Protein AF-A0A3M1CJF0-F1 (afdb_monomer_lite)

pLDDT: mean 81.91, std 15.12, range [38.25, 96.38]

Secondary structure (DSSP, 8-state):
-HHHHHHHHHHHHS--S-EEEEE-THHHHHHHHHHHH-HHHHHHEEEEEEESS-S--HHHHHHHHHHSSTTTT--TT-PPEEEEEEEE--SSS---S-GGGGSPPPPPP-SS----EEEEEEEEE-GGGS-HHHHHHHHHHHHHHHHHHHT--S---

Structure (mmCIF, N/CA/C/O backbone):
data_AF-A0A3M1CJF0-F1
#
_entry.id   AF-A0A3M1CJF0-F1
#
loop_
_atom_site.group_PDB
_atom_site.id
_atom_site.type_symbol
_atom_site.label_atom_id
_atom_site.label_alt_id
_atom_site.label_comp_id
_atom_site.label_asym_id
_atom_site.label_entity_id
_atom_site.label_seq_id
_atom_site.pdbx_PDB_ins_code
_atom_site.Cartn_x
_atom_site.Cartn_y
_atom_site.Cartn_z
_atom_site.occupancy
_atom_site.B_iso_or_equiv
_atom_site.auth_seq_id
_atom_site.auth_comp_id
_atom_site.auth_asym_id
_atom_site.auth_atom_id
_atom_site.pdbx_PDB_model_num
ATOM 1 N N . MET A 1 1 ? -5.272 -15.940 -12.890 1.00 42.34 1 MET A N 1
ATOM 2 C CA . MET A 1 1 ? -6.246 -14.980 -12.317 1.00 42.34 1 MET A CA 1
ATOM 3 C C . MET A 1 1 ? -7.006 -15.592 -11.142 1.00 42.34 1 MET A C 1
ATOM 5 O O . MET A 1 1 ? -7.120 -14.935 -10.122 1.00 42.34 1 MET A O 1
ATOM 9 N N . THR A 1 2 ? -7.419 -16.858 -11.243 1.00 48.25 2 THR A N 1
ATOM 10 C CA . THR A 1 2 ? -8.110 -17.623 -10.189 1.00 48.25 2 THR A CA 1
ATOM 11 C C . THR A 1 2 ? -7.290 -17.783 -8.903 1.00 48.25 2 THR A C 1
ATOM 13 O O . THR A 1 2 ? -7.804 -17.513 -7.835 1.00 48.25 2 THR A O 1
ATOM 16 N N . ALA A 1 3 ? -5.988 -18.082 -8.993 1.00 39.97 3 ALA A N 1
ATOM 17 C CA . ALA A 1 3 ? -5.150 -18.353 -7.815 1.00 39.97 3 ALA A CA 1
ATOM 18 C C . ALA A 1 3 ? -4.970 -17.167 -6.842 1.00 39.97 3 ALA A C 1
ATOM 20 O O . ALA A 1 3 ? -4.851 -17.384 -5.643 1.00 39.97 3 ALA A O 1
ATOM 21 N N . LEU A 1 4 ? -4.963 -15.921 -7.336 1.00 41.28 4 LEU A N 1
ATOM 22 C CA . LEU A 1 4 ? -4.866 -14.736 -6.471 1.00 41.28 4 LEU A CA 1
ATOM 23 C C . LEU A 1 4 ? -6.184 -14.493 -5.727 1.00 41.28 4 LEU A C 1
ATOM 25 O O . LEU A 1 4 ? -6.158 -14.155 -4.553 1.00 41.28 4 LEU A O 1
ATOM 29 N N . ILE A 1 5 ? -7.316 -14.698 -6.407 1.00 48.72 5 ILE A N 1
ATOM 30 C CA . ILE A 1 5 ? -8.651 -14.611 -5.804 1.00 48.72 5 ILE A CA 1
ATOM 31 C C . ILE A 1 5 ? -8.790 -15.708 -4.745 1.00 48.72 5 ILE A C 1
ATOM 33 O O . ILE A 1 5 ? -9.080 -15.402 -3.603 1.00 48.72 5 ILE A O 1
ATOM 37 N N . THR A 1 6 ? -8.408 -16.947 -5.069 1.00 50.34 6 THR A N 1
ATOM 38 C CA . THR A 1 6 ? -8.410 -18.067 -4.118 1.00 50.34 6 THR A CA 1
ATOM 39 C C . THR A 1 6 ? -7.493 -17.834 -2.916 1.00 50.34 6 THR A C 1
ATOM 41 O O . THR A 1 6 ? -7.845 -18.229 -1.816 1.00 50.34 6 THR A O 1
ATOM 44 N N . ALA A 1 7 ? -6.331 -17.193 -3.082 1.00 54.91 7 ALA A N 1
ATOM 45 C CA . ALA A 1 7 ? -5.441 -16.885 -1.960 1.00 54.91 7 ALA A CA 1
ATOM 46 C C . ALA A 1 7 ? -5.970 -15.745 -1.072 1.00 54.91 7 ALA A C 1
ATOM 48 O O . ALA A 1 7 ? -5.756 -15.771 0.138 1.00 54.91 7 ALA A O 1
ATOM 49 N N . VAL A 1 8 ? -6.661 -14.760 -1.658 1.00 54.16 8 VAL A N 1
ATOM 50 C CA . VAL A 1 8 ? -7.351 -13.702 -0.907 1.00 54.16 8 VAL A CA 1
ATOM 51 C C . VAL A 1 8 ? -8.543 -14.293 -0.158 1.00 54.16 8 VAL A C 1
ATOM 53 O O . VAL A 1 8 ? -8.618 -14.114 1.049 1.00 54.16 8 VAL A O 1
ATOM 56 N N . ASP A 1 9 ? -9.395 -15.068 -0.827 1.00 57.38 9 ASP A N 1
ATOM 57 C CA . ASP A 1 9 ? -10.565 -15.717 -0.225 1.00 57.38 9 ASP A CA 1
ATOM 58 C C . ASP A 1 9 ? -10.153 -16.719 0.865 1.00 57.38 9 ASP A C 1
ATOM 60 O O . ASP A 1 9 ? -10.655 -16.656 1.981 1.00 57.38 9 ASP A O 1
ATOM 64 N N . ALA A 1 10 ? -9.141 -17.559 0.624 1.00 56.53 10 ALA A N 1
ATOM 65 C CA . ALA A 1 10 ? -8.621 -18.477 1.639 1.00 56.53 10 ALA A CA 1
ATOM 66 C C . ALA A 1 10 ? -7.945 -17.748 2.814 1.00 56.53 10 ALA A C 1
ATOM 68 O O . ALA A 1 10 ? -8.011 -18.213 3.947 1.00 56.53 10 ALA A O 1
ATOM 69 N N . GLY A 1 11 ? -7.299 -16.601 2.576 1.00 56.34 11 GLY A N 1
ATOM 70 C CA . GLY A 1 11 ? -6.770 -15.751 3.648 1.00 56.34 11 GLY A CA 1
ATOM 71 C C . GLY A 1 11 ? -7.872 -15.055 4.454 1.00 56.34 11 GLY A C 1
ATOM 72 O O . GLY A 1 11 ? -7.712 -14.844 5.656 1.00 56.34 11 GLY A O 1
ATOM 73 N N . LEU A 1 12 ? -8.997 -14.729 3.809 1.00 57.19 12 LEU A N 1
ATOM 74 C CA . LEU A 1 12 ? -10.203 -14.215 4.456 1.00 57.19 12 LEU A CA 1
ATOM 75 C C . LEU A 1 12 ? -10.892 -15.300 5.302 1.00 57.19 12 LEU A C 1
ATOM 77 O O . LEU A 1 12 ? -11.382 -14.975 6.381 1.00 57.19 12 LEU A O 1
ATOM 81 N N . GLU A 1 13 ? -10.880 -16.558 4.856 1.00 60.91 13 GLU A N 1
ATOM 82 C CA . GLU A 1 13 ? -11.501 -17.707 5.536 1.00 60.91 13 GLU A CA 1
ATOM 83 C C . GLU A 1 13 ? -10.618 -18.367 6.609 1.00 60.91 13 GLU A C 1
ATOM 85 O O . GLU A 1 13 ? -11.139 -18.983 7.534 1.00 60.91 13 GLU A O 1
ATOM 90 N N . ALA A 1 14 ? -9.291 -18.256 6.516 1.00 57.97 14 ALA A N 1
ATOM 91 C CA . ALA A 1 14 ? -8.388 -18.828 7.509 1.00 57.97 14 ALA A CA 1
ATOM 92 C C . ALA A 1 14 ? -8.419 -18.038 8.830 1.00 57.97 14 ALA A C 1
ATOM 94 O O . ALA A 1 14 ? -8.379 -16.805 8.813 1.00 57.97 14 ALA A O 1
ATOM 95 N N . ASP A 1 15 ? -8.333 -18.750 9.962 1.00 56.78 15 ASP A N 1
ATOM 96 C CA . ASP A 1 15 ? -8.187 -18.231 11.342 1.00 56.78 15 ASP A CA 1
ATOM 97 C C . ASP A 1 15 ? -6.880 -17.435 11.587 1.00 56.78 15 ASP A C 1
ATOM 99 O O . ASP A 1 15 ? -6.440 -17.243 12.718 1.00 56.78 15 ASP A O 1
ATOM 103 N N . SER A 1 16 ? -6.208 -16.962 10.534 1.00 56.25 16 SER A N 1
ATOM 104 C CA . SER A 1 16 ? -5.089 -16.040 10.691 1.00 56.25 16 SER A CA 1
ATOM 105 C C . SER A 1 16 ? -5.590 -14.715 11.264 1.00 56.25 16 SER A C 1
ATOM 107 O O . SER A 1 16 ? -6.355 -13.993 10.610 1.00 56.25 16 SER A O 1
ATOM 109 N N . ASP A 1 17 ? -5.083 -14.361 12.447 1.00 73.44 17 ASP A N 1
ATOM 110 C CA . ASP A 1 17 ? -5.360 -13.090 13.122 1.00 73.44 17 ASP A CA 1
ATOM 111 C C . ASP A 1 17 ? -4.976 -11.874 12.265 1.00 73.44 17 ASP A C 1
ATOM 113 O O . ASP A 1 17 ? -5.519 -10.783 12.461 1.00 73.44 17 ASP A O 1
ATOM 117 N N . ARG A 1 18 ? -4.017 -12.026 11.330 1.00 82.25 18 ARG A N 1
ATOM 118 C CA . ARG A 1 18 ? -3.484 -10.916 10.526 1.00 82.25 18 ARG A CA 1
ATOM 119 C C . ARG A 1 18 ? -3.047 -11.293 9.106 1.00 82.25 18 ARG A C 1
ATOM 121 O O . ARG A 1 18 ? -2.546 -12.387 8.862 1.00 82.25 18 ARG A O 1
ATOM 128 N N . VAL A 1 19 ? -3.174 -10.343 8.180 1.00 88.94 19 VAL A N 1
ATOM 129 C CA . VAL A 1 19 ? -2.875 -10.494 6.747 1.00 88.94 19 VAL A CA 1
ATOM 130 C C . VAL A 1 19 ? -1.934 -9.385 6.274 1.00 88.94 19 VAL A C 1
ATOM 132 O O . VAL A 1 19 ? -2.089 -8.222 6.643 1.00 88.94 19 VAL A O 1
ATOM 135 N N . VAL A 1 20 ? -0.957 -9.734 5.434 1.00 91.06 20 VAL A N 1
ATOM 136 C CA . VAL A 1 20 ? -0.125 -8.773 4.694 1.00 91.06 20 VAL A CA 1
ATOM 137 C C . VAL A 1 20 ? -0.456 -8.888 3.215 1.00 91.06 20 VAL A C 1
ATOM 139 O O . VAL A 1 20 ? -0.372 -9.974 2.643 1.00 91.06 20 VAL A O 1
ATOM 142 N N . PHE A 1 21 ? -0.790 -7.766 2.585 1.00 93.31 21 PHE A N 1
ATOM 143 C CA . PHE A 1 21 ? -1.018 -7.712 1.146 1.00 93.31 21 PHE A CA 1
ATOM 144 C C . PHE A 1 21 ? 0.248 -7.273 0.424 1.00 93.31 21 PHE A C 1
ATOM 146 O O . PHE A 1 21 ? 0.845 -6.262 0.780 1.00 93.31 21 PHE A O 1
ATOM 153 N N . LEU A 1 22 ? 0.631 -8.005 -0.621 1.00 91.75 22 LEU A N 1
ATOM 154 C CA . LEU A 1 22 ? 1.708 -7.637 -1.537 1.00 91.75 22 LEU A CA 1
ATOM 155 C C . LEU A 1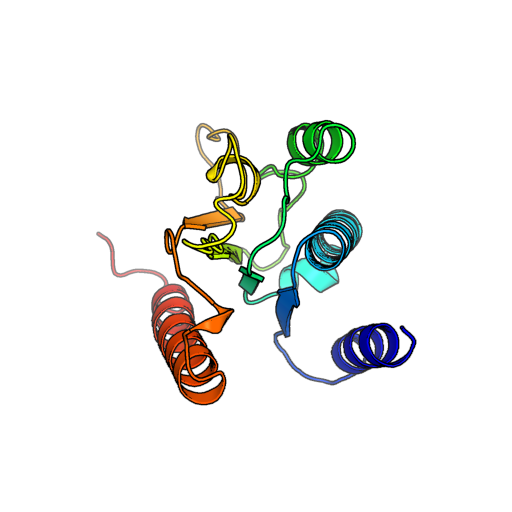 22 ? 1.149 -7.619 -2.959 1.00 91.75 22 LEU A C 1
ATOM 157 O O . LEU A 1 22 ? 0.570 -8.606 -3.413 1.00 91.75 22 LEU A O 1
ATOM 161 N N . GLY A 1 23 ? 1.318 -6.510 -3.672 1.00 90.00 23 GLY A N 1
ATOM 162 C CA . GLY A 1 23 ? 0.826 -6.388 -5.040 1.00 90.00 23 GLY A CA 1
ATOM 163 C C . GLY A 1 23 ? 1.513 -5.286 -5.833 1.00 90.00 23 GLY A C 1
ATOM 164 O O . GLY A 1 23 ? 2.196 -4.435 -5.280 1.00 90.00 23 GLY A O 1
ATOM 165 N N . ALA A 1 24 ? 1.308 -5.295 -7.147 1.00 86.75 24 ALA A N 1
ATOM 166 C CA . ALA A 1 24 ? 1.822 -4.288 -8.072 1.00 86.75 24 ALA A CA 1
ATOM 167 C C . ALA A 1 24 ? 0.679 -3.718 -8.922 1.00 86.75 24 ALA A C 1
ATOM 169 O O . ALA A 1 24 ? -0.240 -4.455 -9.309 1.00 86.75 24 ALA A O 1
ATOM 170 N N . GLY A 1 25 ? 0.726 -2.418 -9.233 1.00 87.06 25 GLY A N 1
ATOM 171 C CA . GLY A 1 25 ? -0.233 -1.752 -10.127 1.00 87.06 25 GLY A CA 1
ATOM 172 C C . GLY A 1 25 ? -1.703 -2.068 -9.805 1.00 87.06 25 GLY A C 1
ATOM 173 O O . GLY A 1 25 ? -2.196 -1.787 -8.717 1.00 87.06 25 GLY A O 1
ATOM 174 N N . ARG A 1 26 ? -2.430 -2.702 -10.734 1.00 88.94 26 ARG A N 1
ATOM 175 C CA . ARG A 1 26 ? -3.865 -3.011 -10.550 1.00 88.94 26 ARG A CA 1
ATOM 176 C C . ARG A 1 26 ? -4.165 -3.938 -9.367 1.00 88.94 26 ARG A C 1
ATOM 178 O O . ARG A 1 26 ? -5.278 -3.896 -8.850 1.00 88.94 26 ARG A O 1
ATOM 185 N N . ALA A 1 27 ? -3.221 -4.783 -8.948 1.00 90.31 27 ALA A N 1
ATOM 186 C CA . ALA A 1 27 ? -3.440 -5.666 -7.804 1.00 90.31 27 ALA A CA 1
ATOM 187 C C . ALA A 1 27 ? -3.552 -4.861 -6.502 1.00 90.31 27 ALA A C 1
ATOM 189 O O . ALA A 1 27 ? -4.501 -5.065 -5.749 1.00 90.31 27 ALA A O 1
ATOM 190 N N . VAL A 1 28 ? -2.655 -3.889 -6.281 1.00 93.00 28 VAL A N 1
ATOM 191 C CA . VAL A 1 28 ? -2.717 -3.045 -5.078 1.00 93.00 28 VAL A CA 1
ATOM 192 C C . VAL A 1 28 ? -3.940 -2.124 -5.097 1.00 93.00 28 VAL A C 1
ATOM 194 O O . VAL A 1 28 ? -4.568 -1.924 -4.065 1.00 93.00 28 VAL A O 1
ATOM 197 N N . GLN A 1 29 ? -4.360 -1.651 -6.274 1.00 92.44 29 GLN A N 1
ATOM 198 C CA . GLN A 1 29 ? -5.587 -0.855 -6.421 1.00 92.44 29 GLN A CA 1
ATOM 199 C C . GLN A 1 29 ? -6.835 -1.619 -5.953 1.00 92.44 29 GLN A C 1
ATOM 201 O O . GLN A 1 29 ? -7.685 -1.059 -5.266 1.00 92.44 29 GLN A O 1
ATOM 206 N N . ARG A 1 30 ? -6.932 -2.915 -6.279 1.00 91.75 30 ARG A N 1
ATOM 207 C CA . ARG A 1 30 ? -8.038 -3.774 -5.824 1.00 91.75 30 ARG A CA 1
ATOM 208 C C . ARG A 1 30 ? -8.005 -4.017 -4.321 1.00 91.75 30 ARG A C 1
ATOM 210 O O . ARG A 1 30 ? -9.057 -3.995 -3.696 1.00 91.75 30 ARG A O 1
ATOM 217 N N . VAL A 1 31 ? -6.814 -4.219 -3.753 1.00 93.75 31 VAL A N 1
ATOM 218 C CA . VAL A 1 31 ? -6.642 -4.346 -2.299 1.00 93.75 31 VAL A CA 1
ATOM 219 C C . VAL A 1 31 ? -7.120 -3.077 -1.601 1.00 93.75 31 VAL A C 1
ATOM 221 O O . VAL A 1 31 ? -7.884 -3.166 -0.651 1.00 93.75 31 VAL A O 1
ATOM 224 N N . LEU A 1 32 ? -6.733 -1.897 -2.091 1.00 94.50 32 LEU A N 1
ATOM 225 C CA . LEU A 1 32 ? -7.174 -0.627 -1.516 1.00 94.50 32 LEU A CA 1
ATOM 226 C C . LEU A 1 32 ? -8.696 -0.454 -1.571 1.00 94.50 32 LEU A C 1
ATOM 228 O O . LEU A 1 32 ? -9.281 -0.045 -0.574 1.00 94.50 32 LEU A O 1
ATOM 232 N N . ALA A 1 33 ? -9.328 -0.794 -2.697 1.00 93.88 33 ALA A N 1
ATOM 233 C CA . ALA A 1 33 ? -10.785 -0.759 -2.816 1.00 93.88 33 ALA A CA 1
ATOM 234 C C . ALA A 1 33 ? -11.459 -1.707 -1.811 1.00 93.88 33 ALA A C 1
ATOM 236 O O . ALA A 1 33 ? -12.315 -1.279 -1.044 1.00 93.88 33 ALA A O 1
ATOM 237 N N . ALA A 1 34 ? -10.993 -2.958 -1.725 1.00 92.94 34 ALA A N 1
ATOM 238 C CA . ALA A 1 34 ? -11.510 -3.927 -0.760 1.00 92.94 34 ALA A CA 1
ATOM 239 C C . ALA A 1 34 ? -11.316 -3.471 0.696 1.00 92.94 34 ALA A C 1
ATOM 241 O O . ALA A 1 34 ? -12.190 -3.680 1.535 1.00 92.94 34 ALA A O 1
ATOM 242 N N . LEU A 1 35 ? -10.184 -2.827 0.998 1.00 93.25 35 LEU A N 1
ATOM 243 C CA . LEU A 1 35 ? -9.933 -2.252 2.314 1.00 93.25 35 LEU A CA 1
ATOM 244 C C . LEU A 1 35 ? -10.884 -1.104 2.617 1.00 93.25 35 LEU A C 1
ATOM 246 O O . LEU A 1 35 ? -11.366 -1.058 3.736 1.00 93.25 35 LEU A O 1
ATOM 250 N N . ALA A 1 36 ? -11.191 -0.212 1.675 1.00 92.62 36 ALA A N 1
ATOM 251 C CA . ALA A 1 36 ? -12.155 0.868 1.904 1.00 92.62 36 ALA A CA 1
ATOM 252 C C . ALA A 1 36 ? -13.569 0.328 2.195 1.00 92.62 36 ALA A C 1
ATOM 254 O O . ALA A 1 36 ? -14.253 0.833 3.087 1.00 92.62 36 ALA A O 1
ATOM 255 N N . ASP A 1 37 ? -13.960 -0.756 1.523 1.00 92.75 37 ASP A N 1
ATOM 256 C CA . ASP A 1 37 ? -15.308 -1.326 1.617 1.00 92.75 37 ASP A CA 1
ATOM 257 C C . ASP A 1 37 ? -15.506 -2.276 2.817 1.00 92.75 37 ASP A C 1
ATOM 259 O O . ASP A 1 37 ? -16.642 -2.569 3.189 1.00 92.75 37 ASP A O 1
ATOM 263 N N . SER A 1 38 ? -14.429 -2.769 3.444 1.00 90.81 38 SER A N 1
ATOM 264 C CA . SER A 1 38 ? -14.510 -3.807 4.485 1.00 90.81 38 SER A CA 1
ATOM 265 C C . SER A 1 38 ? -13.733 -3.453 5.766 1.00 90.81 38 SER A C 1
ATOM 267 O O . SER A 1 38 ? -12.523 -3.692 5.843 1.00 90.81 38 SER A O 1
ATOM 269 N N . PRO A 1 39 ? -14.408 -2.948 6.821 1.00 89.19 39 PRO A N 1
ATOM 270 C CA . PRO A 1 39 ? -13.776 -2.650 8.112 1.00 89.19 39 PRO A CA 1
ATOM 271 C C . PRO A 1 39 ? -13.089 -3.861 8.752 1.00 89.19 39 PRO A C 1
ATOM 273 O O . PRO A 1 39 ? -11.936 -3.767 9.169 1.00 89.19 39 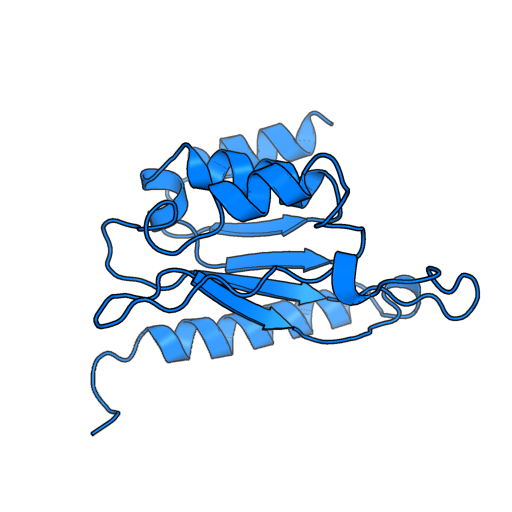PRO A O 1
ATOM 276 N N . GLY A 1 40 ? -13.746 -5.027 8.737 1.00 87.88 40 GLY A N 1
ATOM 277 C CA . GLY A 1 40 ? -13.175 -6.259 9.289 1.00 87.88 40 GLY A CA 1
ATOM 278 C C . GLY A 1 40 ? -11.889 -6.691 8.578 1.00 87.88 40 GLY A C 1
ATOM 279 O O . GLY A 1 40 ? -10.966 -7.201 9.213 1.00 87.88 40 GLY A O 1
ATOM 280 N N . LEU A 1 41 ? -11.776 -6.426 7.270 1.00 89.25 41 LEU A N 1
ATOM 281 C CA . LEU A 1 41 ? -10.533 -6.658 6.540 1.00 89.25 41 LEU A CA 1
ATOM 282 C C . LEU A 1 41 ? -9.434 -5.687 6.976 1.00 89.25 41 LEU A C 1
ATOM 284 O O . LEU A 1 41 ? -8.291 -6.108 7.168 1.00 89.25 41 LEU A O 1
ATOM 288 N N . ARG A 1 42 ? -9.765 -4.405 7.179 1.00 91.38 42 ARG A N 1
ATOM 289 C CA . ARG A 1 42 ? -8.809 -3.411 7.694 1.00 91.38 42 ARG A CA 1
ATOM 290 C C . ARG A 1 42 ? -8.268 -3.814 9.061 1.00 91.38 42 ARG A C 1
ATOM 292 O O . ARG A 1 42 ? -7.058 -3.772 9.257 1.00 91.38 42 ARG A O 1
ATOM 299 N N . ASP A 1 43 ? -9.119 -4.291 9.966 1.00 89.00 43 ASP A N 1
ATOM 300 C CA . ASP A 1 43 ? -8.706 -4.720 11.310 1.00 89.00 43 ASP A CA 1
ATOM 301 C C . ASP A 1 43 ? -7.759 -5.925 11.319 1.00 89.00 43 ASP A C 1
ATOM 303 O O . ASP A 1 43 ? -6.893 -6.043 12.194 1.00 89.00 43 ASP A O 1
ATOM 307 N N . ARG A 1 44 ? -7.877 -6.790 10.310 1.00 88.88 44 ARG A N 1
ATOM 308 C CA . ARG A 1 44 ? -6.974 -7.926 10.093 1.00 88.88 44 ARG A CA 1
ATOM 309 C C . ARG A 1 44 ? -5.735 -7.546 9.286 1.00 88.88 44 ARG A C 1
ATOM 311 O O . ARG A 1 44 ? -4.789 -8.325 9.214 1.00 88.88 44 ARG A O 1
ATOM 318 N N . THR A 1 45 ? -5.687 -6.369 8.673 1.00 92.00 45 THR A N 1
ATOM 319 C CA . THR A 1 45 ? -4.564 -5.983 7.817 1.00 92.00 45 THR A CA 1
ATOM 320 C C . THR A 1 45 ? -3.384 -5.507 8.655 1.00 92.00 45 THR A C 1
ATOM 322 O O . THR A 1 45 ? -3.454 -4.509 9.363 1.00 92.00 45 THR A O 1
ATOM 325 N N . ALA A 1 46 ? -2.262 -6.216 8.553 1.00 92.06 46 ALA A N 1
ATOM 326 C CA . ALA A 1 46 ? -1.007 -5.852 9.201 1.00 92.06 46 ALA A CA 1
ATOM 327 C C . ALA A 1 46 ? -0.151 -4.910 8.353 1.00 92.06 46 ALA A C 1
ATOM 329 O O . ALA A 1 46 ? 0.591 -4.115 8.917 1.00 92.06 46 ALA A O 1
ATOM 330 N N . ALA A 1 47 ? -0.203 -5.025 7.025 1.00 94.69 47 ALA A N 1
ATOM 331 C CA . ALA A 1 47 ? 0.524 -4.158 6.103 1.00 94.69 47 ALA A CA 1
ATOM 332 C C . ALA A 1 47 ? -0.011 -4.294 4.673 1.00 94.69 47 ALA A C 1
ATOM 334 O O . ALA A 1 47 ? -0.511 -5.351 4.281 1.00 94.69 47 ALA A O 1
ATOM 335 N N . VAL A 1 48 ? 0.184 -3.245 3.876 1.00 96.00 48 VAL A N 1
ATOM 336 C CA . VAL A 1 48 ? -0.010 -3.259 2.423 1.00 96.00 48 VAL A CA 1
ATOM 337 C C . VAL A 1 48 ? 1.298 -2.846 1.766 1.00 96.00 48 VAL A C 1
ATOM 339 O O . VAL A 1 48 ? 1.810 -1.764 2.029 1.00 96.00 48 VAL A O 1
ATOM 342 N N .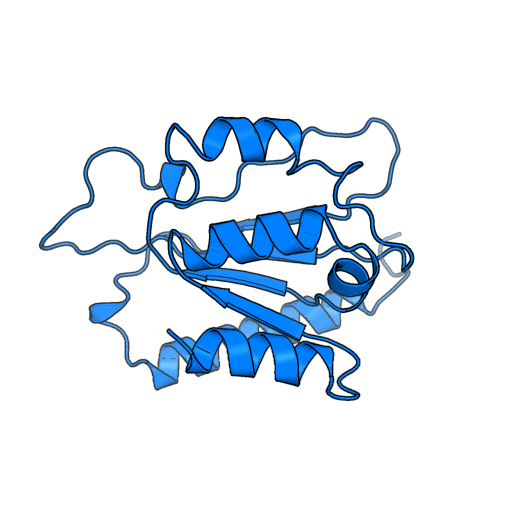 VAL A 1 49 ? 1.842 -3.694 0.902 1.00 95.31 49 VAL A N 1
ATOM 343 C CA . VAL A 1 49 ? 3.086 -3.454 0.173 1.00 95.31 49 VAL A CA 1
ATOM 344 C C . VAL A 1 49 ? 2.771 -3.343 -1.314 1.00 95.31 49 VAL A C 1
ATOM 346 O O . VAL A 1 49 ? 2.277 -4.289 -1.931 1.00 95.31 49 VAL A O 1
ATOM 349 N N . SER A 1 50 ? 3.072 -2.185 -1.894 1.00 94.44 50 SER A N 1
ATOM 350 C CA . SER A 1 50 ? 3.087 -1.979 -3.336 1.00 94.44 50 SER A CA 1
ATOM 351 C C . SER A 1 50 ? 4.506 -2.139 -3.861 1.00 94.44 50 SER A C 1
ATOM 353 O O . SER A 1 50 ? 5.399 -1.408 -3.436 1.00 94.44 50 SER A O 1
ATOM 355 N N . SER A 1 51 ? 4.721 -3.059 -4.797 1.00 90.25 51 SER A N 1
ATOM 356 C CA . SER A 1 51 ? 6.016 -3.255 -5.453 1.00 90.25 51 SER A CA 1
ATOM 357 C C . SER A 1 51 ? 5.923 -2.930 -6.936 1.00 90.25 51 SER A C 1
ATOM 359 O O . SER A 1 51 ? 5.380 -3.719 -7.708 1.00 90.25 51 SER A O 1
ATOM 361 N N . GLY A 1 52 ? 6.465 -1.786 -7.341 1.00 83.75 52 GLY A N 1
ATOM 362 C CA . GLY A 1 52 ? 6.420 -1.368 -8.733 1.00 83.75 52 GLY A CA 1
ATOM 363 C C . GLY A 1 52 ? 5.010 -1.044 -9.244 1.00 83.75 52 GLY A C 1
ATOM 364 O O . GLY A 1 52 ? 3.983 -1.259 -8.591 1.00 83.75 52 GLY A O 1
ATOM 365 N N . GLY A 1 53 ? 4.965 -0.548 -10.480 1.00 83.31 53 GLY A N 1
ATOM 366 C CA . GLY A 1 53 ? 3.724 -0.185 -11.159 1.00 83.31 53 GLY A CA 1
ATOM 367 C C . GLY A 1 53 ? 3.074 1.091 -10.612 1.00 83.31 53 GLY A C 1
ATOM 368 O O . GLY A 1 53 ? 3.208 1.459 -9.449 1.00 83.31 53 GLY A O 1
ATOM 369 N N . ALA A 1 54 ? 2.350 1.799 -11.478 1.00 84.56 54 ALA A N 1
ATOM 370 C CA . ALA A 1 54 ? 1.685 3.037 -11.090 1.00 84.56 54 ALA A CA 1
ATOM 371 C C . ALA A 1 54 ? 0.455 2.750 -10.210 1.00 84.56 54 ALA A C 1
ATOM 373 O O . ALA A 1 54 ? -0.499 2.095 -10.640 1.00 84.56 54 ALA A O 1
ATOM 374 N N . ILE A 1 55 ? 0.470 3.281 -8.989 1.00 86.69 55 ILE A N 1
ATOM 375 C CA . ILE A 1 55 ? -0.676 3.319 -8.079 1.00 86.69 55 ILE A CA 1
ATOM 376 C C . ILE A 1 55 ? -1.564 4.513 -8.454 1.00 86.69 55 ILE A C 1
ATOM 378 O O . ILE A 1 55 ? -2.771 4.359 -8.616 1.00 86.69 55 ILE A O 1
ATOM 382 N N . GLN A 1 56 ? -0.964 5.686 -8.680 1.00 85.44 56 GLN A N 1
ATOM 383 C CA . GLN A 1 56 ? -1.659 6.943 -8.976 1.00 85.44 56 GLN A CA 1
ATOM 384 C C . GLN A 1 56 ? -1.862 7.159 -10.485 1.00 85.44 56 GLN A C 1
ATOM 386 O O . GLN A 1 56 ? -1.323 8.091 -11.075 1.00 85.44 56 GLN A O 1
ATOM 391 N N . VAL A 1 57 ? -2.638 6.290 -11.132 1.00 84.69 57 VAL A N 1
ATOM 392 C CA . VAL A 1 57 ? -3.090 6.512 -12.522 1.00 84.69 57 VAL A CA 1
ATOM 393 C C . VAL A 1 57 ? -4.324 7.417 -12.542 1.00 84.69 57 VAL A C 1
ATOM 395 O O . VAL A 1 57 ? -5.141 7.319 -11.634 1.00 84.69 57 VAL A O 1
ATOM 398 N N . ASP A 1 58 ? -4.512 8.254 -13.567 1.00 78.00 58 ASP A N 1
ATOM 399 C CA . ASP A 1 58 ? -5.532 9.329 -13.598 1.00 78.00 58 ASP A CA 1
ATOM 400 C C . ASP A 1 58 ? -6.967 8.894 -13.220 1.00 78.00 58 ASP A C 1
ATOM 402 O O . ASP A 1 58 ? -7.720 9.653 -12.605 1.00 78.00 58 ASP A O 1
ATOM 406 N N . GLY A 1 59 ? -7.354 7.651 -13.526 1.00 82.25 59 GLY A N 1
ATOM 407 C CA . GLY A 1 59 ? -8.639 7.081 -13.099 1.00 82.25 59 GLY A CA 1
ATOM 408 C C . GLY A 1 59 ? -8.699 6.711 -11.611 1.00 82.25 59 GLY A C 1
ATOM 409 O O . GLY A 1 59 ? -9.705 6.960 -10.955 1.00 82.25 59 GLY A O 1
ATOM 410 N N . PHE A 1 60 ? -7.618 6.150 -11.071 1.00 88.81 60 PHE A N 1
ATOM 411 C CA . PHE A 1 60 ? -7.543 5.680 -9.686 1.00 88.81 60 PHE A CA 1
ATOM 412 C C . PHE A 1 60 ? -7.083 6.769 -8.709 1.00 88.81 60 PHE A C 1
ATOM 414 O O . PHE A 1 60 ? -7.404 6.715 -7.529 1.00 88.81 60 PHE A O 1
ATOM 421 N N . ARG A 1 61 ? -6.390 7.803 -9.194 1.00 90.00 61 ARG A N 1
ATOM 422 C CA . ARG A 1 61 ? -5.968 8.952 -8.388 1.00 90.00 61 ARG A CA 1
ATOM 423 C C . ARG A 1 61 ? -7.155 9.653 -7.736 1.00 90.00 61 ARG A C 1
ATOM 425 O O . ARG A 1 61 ? -7.146 9.852 -6.533 1.00 90.00 61 ARG A O 1
ATOM 432 N N . ARG A 1 62 ? -8.220 9.917 -8.499 1.00 91.25 62 ARG A N 1
ATOM 433 C CA . ARG A 1 62 ? -9.461 10.489 -7.947 1.00 91.25 62 ARG A CA 1
ATOM 434 C C . ARG A 1 62 ? -10.090 9.601 -6.876 1.00 91.25 62 ARG A C 1
ATOM 436 O O . ARG A 1 62 ? -10.666 10.107 -5.921 1.00 91.25 62 ARG A O 1
ATOM 443 N N . TRP A 1 63 ? -9.984 8.282 -7.037 1.00 93.88 63 TRP A N 1
ATOM 444 C CA . TRP A 1 63 ? -10.460 7.343 -6.029 1.00 93.88 63 TRP A CA 1
ATOM 445 C C . TRP A 1 63 ? -9.612 7.427 -4.752 1.00 93.88 63 TRP A C 1
ATOM 447 O O . TRP A 1 63 ? -10.184 7.533 -3.670 1.00 93.88 63 TRP A O 1
ATOM 457 N N . LEU A 1 64 ? -8.278 7.459 -4.879 1.00 93.56 64 LEU A N 1
ATOM 458 C CA . LEU A 1 64 ? -7.348 7.635 -3.757 1.00 93.56 64 LEU A CA 1
ATOM 459 C C . LEU A 1 64 ? -7.611 8.938 -3.005 1.00 93.56 64 LEU A C 1
ATOM 461 O O . LEU A 1 64 ? -7.731 8.906 -1.788 1.00 93.56 64 LEU A O 1
ATOM 465 N N . ASP A 1 65 ? -7.758 10.054 -3.715 1.00 91.81 65 ASP A N 1
ATOM 466 C CA . ASP A 1 65 ? -8.005 11.361 -3.098 1.00 91.81 65 ASP A CA 1
ATOM 467 C C . ASP A 1 65 ? -9.297 11.355 -2.254 1.00 91.81 65 ASP A C 1
ATOM 469 O O . ASP A 1 65 ? -9.369 12.011 -1.217 1.00 91.81 65 ASP A O 1
ATOM 473 N N . ALA A 1 66 ? -10.306 10.578 -2.665 1.00 93.00 66 ALA A N 1
ATOM 474 C CA . ALA A 1 66 ? -11.579 10.464 -1.957 1.00 93.00 66 ALA A CA 1
ATOM 475 C C . ALA A 1 66 ? -11.582 9.424 -0.817 1.00 93.00 66 ALA A C 1
ATOM 477 O O . ALA A 1 66 ? -12.253 9.644 0.189 1.00 93.00 66 ALA A O 1
ATOM 478 N N . HIS A 1 67 ? -10.857 8.306 -0.948 1.00 94.44 67 HIS A N 1
ATOM 479 C CA . HIS A 1 67 ? -10.989 7.150 -0.040 1.00 94.44 67 HIS A CA 1
ATOM 480 C C . HIS A 1 67 ? -9.726 6.836 0.768 1.00 94.44 67 HIS A C 1
ATOM 482 O O . HIS A 1 67 ? -9.805 6.192 1.810 1.00 94.44 67 HIS A O 1
ATOM 488 N N . PHE A 1 68 ? -8.549 7.276 0.326 1.00 95.06 68 PHE A N 1
ATOM 489 C CA . PHE A 1 68 ? -7.288 7.047 1.030 1.00 95.06 68 PHE A CA 1
ATOM 490 C C . PHE A 1 68 ? -7.027 8.156 2.056 1.00 95.06 68 PHE A C 1
ATOM 492 O O . PHE A 1 68 ? -6.073 8.927 1.961 1.00 95.06 68 PHE A O 1
ATOM 499 N N . ASN A 1 69 ? -7.909 8.250 3.045 1.00 93.56 69 ASN A N 1
ATOM 500 C CA . ASN A 1 69 ? -7.798 9.185 4.159 1.00 93.56 69 ASN A CA 1
ATOM 501 C C . ASN A 1 69 ? -8.058 8.471 5.490 1.00 93.56 69 ASN A C 1
ATOM 503 O O . ASN A 1 69 ? -8.551 7.342 5.527 1.00 93.56 69 ASN A O 1
ATOM 507 N N . HIS A 1 70 ? -7.684 9.130 6.583 1.00 92.44 70 HIS A N 1
ATOM 508 C CA . HIS A 1 70 ? -7.745 8.547 7.918 1.00 92.44 70 HIS A CA 1
ATOM 509 C C . HIS A 1 70 ? -9.163 8.194 8.380 1.00 92.44 70 HIS A C 1
ATOM 511 O O . HIS A 1 70 ? -9.304 7.227 9.117 1.00 92.44 70 HIS A O 1
ATOM 517 N N . ASP A 1 71 ? -10.191 8.906 7.920 1.00 90.38 71 ASP A N 1
ATOM 518 C CA . ASP A 1 71 ? -11.572 8.659 8.341 1.00 90.38 71 ASP A CA 1
ATOM 519 C C . ASP A 1 71 ? -12.157 7.431 7.629 1.00 90.38 71 ASP A C 1
ATOM 521 O O . ASP A 1 71 ? -12.748 6.554 8.256 1.00 90.38 71 ASP A O 1
ATOM 525 N N . VAL A 1 72 ? -11.945 7.320 6.315 1.00 90.69 72 VAL A N 1
ATOM 526 C CA . VAL A 1 72 ? -12.443 6.193 5.506 1.00 90.69 72 VAL A CA 1
ATOM 527 C C . VAL A 1 72 ? -11.698 4.896 5.833 1.00 90.69 72 VAL A C 1
ATOM 529 O O . VAL A 1 72 ? -12.300 3.824 5.894 1.00 90.69 72 VAL A O 1
ATOM 532 N N . MET A 1 73 ? -10.388 4.986 6.069 1.00 91.00 73 MET A N 1
ATOM 533 C CA . MET A 1 73 ? -9.542 3.833 6.391 1.00 91.00 73 MET A CA 1
ATOM 534 C C . MET A 1 73 ? -9.456 3.547 7.893 1.00 91.00 73 MET A C 1
ATOM 536 O O . MET A 1 73 ? -8.566 2.806 8.320 1.00 91.00 73 MET A O 1
ATOM 540 N N . ASP A 1 74 ? -10.351 4.110 8.706 1.00 88.81 74 ASP A N 1
ATOM 541 C CA . ASP A 1 74 ? -10.373 3.815 10.132 1.00 88.81 74 ASP A CA 1
ATOM 542 C C . ASP A 1 74 ? -10.725 2.342 10.389 1.00 88.81 74 ASP A C 1
ATOM 544 O O . ASP A 1 74 ? -11.432 1.682 9.617 1.00 88.81 74 ASP A O 1
ATOM 548 N N . THR A 1 75 ? -10.184 1.808 11.477 1.00 78.19 75 THR A N 1
ATOM 549 C CA . THR A 1 75 ? -10.351 0.402 11.879 1.00 78.19 75 THR A CA 1
ATOM 550 C C . THR A 1 75 ? -10.939 0.353 13.287 1.00 78.19 75 THR A C 1
ATOM 552 O O . THR A 1 75 ? -10.739 1.289 14.048 1.00 78.19 75 THR A O 1
ATOM 555 N N . GLU A 1 76 ? -11.621 -0.694 13.730 1.00 77.12 76 GLU A N 1
ATOM 556 C CA . GLU A 1 76 ? -12.157 -0.700 15.101 1.00 77.12 76 GLU A CA 1
ATOM 557 C C . GLU A 1 76 ? -11.043 -0.852 16.156 1.00 77.12 76 GLU A C 1
ATOM 559 O O . GLU A 1 76 ? -11.072 -0.234 17.223 1.00 77.12 76 GLU A O 1
ATOM 564 N N . LEU A 1 77 ? -9.981 -1.598 15.832 1.00 73.75 77 LEU A N 1
ATOM 565 C CA . LEU A 1 77 ? -8.928 -2.003 16.774 1.00 73.75 77 LEU A CA 1
ATOM 566 C C . LEU A 1 77 ? -7.867 -0.939 17.109 1.00 73.75 77 LEU A C 1
ATOM 568 O O . LEU A 1 77 ? -6.846 -1.268 17.717 1.00 73.75 77 LEU A O 1
ATOM 572 N N . ARG A 1 78 ? -8.064 0.336 16.751 1.00 71.62 78 ARG A N 1
ATOM 573 C CA . ARG A 1 78 ? -7.142 1.445 17.103 1.00 71.62 78 ARG A CA 1
ATOM 574 C C . ARG A 1 78 ? -5.686 1.313 16.616 1.00 71.62 78 ARG A C 1
ATOM 576 O O . ARG A 1 78 ? -4.797 1.963 17.155 1.00 71.62 78 ARG A O 1
ATOM 583 N N . ARG A 1 79 ? -5.433 0.530 15.561 1.00 80.25 79 ARG A N 1
ATOM 584 C CA . ARG A 1 79 ? -4.101 0.293 14.964 1.00 80.25 79 ARG A CA 1
ATOM 585 C C . ARG A 1 79 ? -3.848 1.129 13.707 1.00 80.25 79 ARG A C 1
ATOM 587 O O . ARG A 1 79 ? -4.795 1.518 13.023 1.00 80.25 79 ARG A O 1
ATOM 594 N N . SER A 1 80 ? -2.575 1.402 13.421 1.00 88.75 80 SER A N 1
ATOM 595 C CA . SER A 1 80 ? -2.134 1.934 12.131 1.00 88.75 80 SER A CA 1
ATOM 596 C C . SER A 1 80 ? -1.747 0.799 11.186 1.00 88.75 80 SER A C 1
ATOM 598 O O . SER A 1 80 ? -1.135 -0.189 11.594 1.00 88.75 80 SER A O 1
ATOM 600 N N . ILE A 1 81 ? -2.098 0.954 9.914 1.00 93.31 81 ILE A N 1
ATOM 601 C CA . ILE A 1 81 ? -1.730 0.061 8.825 1.00 93.31 81 ILE A CA 1
ATOM 602 C C . ILE A 1 81 ? -0.601 0.743 8.039 1.00 93.31 81 ILE A C 1
ATOM 604 O O . ILE A 1 81 ? -0.804 1.839 7.508 1.00 93.31 81 ILE A O 1
ATOM 608 N N . PRO A 1 82 ? 0.589 0.129 7.947 1.00 95.00 82 PRO A N 1
ATOM 609 C CA . PRO A 1 82 ? 1.655 0.605 7.086 1.00 95.00 82 PRO A CA 1
ATOM 610 C C . PRO A 1 82 ? 1.348 0.285 5.615 1.00 95.00 82 PRO A C 1
ATOM 612 O O . PRO A 1 82 ? 1.165 -0.872 5.231 1.00 95.00 82 PRO A O 1
ATOM 615 N N . PHE A 1 83 ? 1.344 1.328 4.791 1.00 96.38 83 PHE A N 1
ATOM 616 C CA . PHE A 1 83 ? 1.247 1.308 3.337 1.00 96.38 83 PHE A CA 1
ATOM 617 C C . PHE A 1 83 ? 2.631 1.602 2.755 1.00 96.38 83 PHE A C 1
ATOM 619 O O . PHE A 1 83 ? 3.099 2.741 2.729 1.00 96.38 83 PHE A O 1
ATOM 626 N N . ILE A 1 84 ? 3.309 0.543 2.328 1.00 96.31 84 ILE A N 1
ATOM 627 C CA . ILE A 1 84 ? 4.722 0.530 1.958 1.00 96.31 84 ILE A CA 1
ATOM 628 C C . ILE A 1 84 ? 4.849 0.548 0.435 1.00 96.31 84 ILE A C 1
ATOM 630 O O . ILE A 1 84 ? 4.330 -0.338 -0.235 1.00 96.31 84 ILE A O 1
ATOM 634 N N . SER A 1 85 ? 5.548 1.531 -0.124 1.00 95.19 85 SER A N 1
ATOM 635 C CA . SER A 1 85 ? 5.849 1.611 -1.558 1.00 95.19 85 SER A CA 1
ATOM 636 C C . SER A 1 85 ? 7.295 1.213 -1.832 1.00 95.19 85 SER A C 1
ATOM 638 O O . SER A 1 85 ? 8.209 1.697 -1.169 1.00 95.19 85 SER A O 1
ATOM 640 N N . ILE A 1 86 ? 7.499 0.365 -2.836 1.00 92.75 86 ILE A N 1
ATOM 641 C CA . ILE A 1 86 ? 8.797 0.094 -3.452 1.00 92.75 86 ILE A CA 1
ATOM 642 C C . ILE A 1 86 ? 8.712 0.579 -4.891 1.00 92.75 86 ILE A C 1
ATOM 644 O O . ILE A 1 86 ? 7.883 0.092 -5.664 1.00 92.75 86 ILE A O 1
ATOM 648 N N . ILE A 1 87 ? 9.559 1.539 -5.242 1.00 91.12 87 ILE A N 1
ATOM 649 C CA . ILE A 1 87 ? 9.564 2.140 -6.570 1.00 91.12 87 ILE A CA 1
ATOM 650 C C . ILE A 1 87 ? 10.448 1.269 -7.450 1.00 91.12 87 ILE A C 1
ATOM 652 O O . ILE A 1 87 ? 11.654 1.200 -7.231 1.00 91.12 87 ILE A O 1
ATOM 656 N N . ASP A 1 88 ? 9.862 0.611 -8.443 1.00 89.19 88 ASP A N 1
ATOM 657 C CA . ASP A 1 88 ? 10.653 -0.166 -9.391 1.00 89.19 88 ASP A CA 1
ATOM 658 C C . ASP A 1 88 ? 11.301 0.774 -10.409 1.00 89.19 88 ASP A C 1
ATOM 660 O O . ASP A 1 88 ? 10.615 1.556 -11.084 1.00 89.19 88 ASP A O 1
ATOM 664 N N . VAL A 1 89 ? 12.628 0.722 -10.476 1.00 87.06 89 VAL A N 1
ATOM 665 C CA . VAL A 1 89 ? 13.444 1.504 -11.402 1.00 87.06 89 VAL A CA 1
ATOM 666 C C . VAL A 1 89 ? 14.288 0.545 -12.219 1.00 87.06 89 VAL A C 1
ATOM 668 O O . VAL A 1 89 ? 15.311 0.057 -11.749 1.00 87.06 89 VAL A O 1
ATOM 671 N N . ASP A 1 90 ? 13.875 0.317 -13.462 1.00 82.38 90 ASP A N 1
ATOM 672 C CA . ASP A 1 90 ? 14.707 -0.331 -14.469 1.00 82.38 90 ASP A CA 1
ATOM 673 C C . ASP A 1 90 ? 15.615 0.729 -15.129 1.00 82.38 90 ASP A C 1
ATOM 675 O O . ASP A 1 90 ? 15.107 1.655 -15.769 1.00 82.38 90 ASP A O 1
ATOM 679 N N . PRO A 1 91 ? 16.952 0.642 -14.991 1.00 77.25 91 PRO A N 1
ATOM 680 C CA . PRO A 1 91 ? 17.880 1.559 -15.650 1.00 77.25 91 PRO A CA 1
ATOM 681 C C . PRO A 1 91 ? 17.854 1.469 -17.183 1.00 77.25 91 PRO A C 1
ATOM 683 O O . PRO A 1 91 ? 18.199 2.444 -17.849 1.00 77.25 91 PRO A O 1
ATOM 686 N N . ALA A 1 92 ? 17.476 0.315 -17.742 1.00 80.75 92 ALA A N 1
ATOM 687 C CA . ALA A 1 92 ? 17.375 0.085 -19.182 1.00 80.75 92 ALA A CA 1
ATOM 688 C C . ALA A 1 92 ? 16.032 0.562 -19.756 1.00 80.75 92 ALA A C 1
ATOM 690 O O . ALA A 1 92 ? 15.953 0.929 -20.928 1.00 80.75 92 ALA A O 1
ATOM 691 N N . ALA A 1 93 ? 14.993 0.603 -18.923 1.00 73.12 93 ALA A N 1
ATOM 692 C CA . ALA A 1 93 ? 13.676 1.132 -19.255 1.00 73.12 93 ALA A CA 1
ATOM 693 C C . ALA A 1 93 ? 13.214 2.124 -18.176 1.00 73.12 93 ALA A C 1
ATOM 695 O O . ALA A 1 93 ? 12.250 1.851 -17.452 1.00 73.12 93 ALA A O 1
ATOM 696 N N . PRO A 1 94 ? 13.884 3.288 -18.043 1.00 62.03 94 PRO A N 1
ATOM 697 C CA . PRO A 1 94 ? 13.533 4.256 -17.019 1.00 62.03 94 PRO A CA 1
ATOM 698 C C . PRO A 1 94 ? 12.084 4.681 -17.234 1.00 62.03 94 PRO A C 1
ATOM 700 O O . PRO A 1 94 ? 11.751 5.311 -18.240 1.00 62.03 94 PRO A O 1
ATOM 703 N N . LEU A 1 95 ? 11.208 4.318 -16.293 1.00 60.09 95 LEU A N 1
ATOM 704 C CA . LEU A 1 95 ? 9.813 4.741 -16.313 1.00 60.09 95 LEU A CA 1
ATOM 705 C C . LEU A 1 95 ? 9.787 6.271 -16.327 1.00 60.09 95 LEU A C 1
ATOM 707 O O . LEU A 1 95 ? 10.090 6.929 -15.329 1.00 60.09 95 LEU A O 1
ATOM 711 N N . ALA A 1 96 ? 9.473 6.848 -17.484 1.00 52.09 96 ALA A N 1
ATOM 712 C CA . ALA A 1 96 ? 9.457 8.286 -17.641 1.00 52.09 96 ALA A CA 1
ATOM 713 C C . ALA A 1 96 ? 8.376 8.911 -16.732 1.00 52.09 96 ALA A C 1
ATOM 715 O O . ALA A 1 96 ? 7.202 8.559 -16.794 1.00 52.09 96 ALA A O 1
ATOM 716 N N . ARG A 1 97 ? 8.799 9.904 -15.937 1.00 53.25 97 ARG A N 1
ATOM 717 C CA . ARG A 1 97 ? 8.010 11.019 -15.368 1.00 53.25 97 ARG A CA 1
ATOM 718 C C . ARG A 1 97 ? 7.020 10.828 -14.222 1.00 53.25 97 ARG A C 1
ATOM 720 O O . ARG A 1 97 ? 6.388 11.817 -13.874 1.00 53.25 97 ARG A O 1
ATOM 727 N N . SER A 1 98 ? 6.975 9.714 -13.506 1.00 67.81 98 SER A N 1
ATOM 728 C CA . SER A 1 98 ? 6.854 9.873 -12.045 1.00 67.81 98 SER A CA 1
ATOM 729 C C . SER A 1 98 ? 7.014 8.567 -11.300 1.00 67.81 98 SER A C 1
ATOM 731 O O . SER A 1 98 ? 6.067 7.817 -11.087 1.00 67.81 98 SER A O 1
ATOM 733 N N . TRP A 1 99 ? 8.200 8.367 -10.737 1.00 79.31 99 TRP A N 1
ATOM 734 C CA . TRP A 1 99 ? 8.341 7.530 -9.547 1.00 79.31 99 TRP A CA 1
ATOM 735 C C . TRP A 1 99 ? 7.332 7.929 -8.458 1.00 79.31 99 TRP A C 1
ATOM 737 O O . TRP A 1 99 ? 6.888 7.077 -7.696 1.00 79.31 99 TRP A O 1
ATOM 747 N N . GLN A 1 100 ? 6.888 9.197 -8.443 1.00 82.38 100 GLN A N 1
ATOM 748 C CA . GLN A 1 100 ? 5.797 9.650 -7.582 1.00 82.38 100 GLN A CA 1
ATOM 749 C C . GLN A 1 100 ? 4.485 8.879 -7.806 1.00 82.38 100 GLN A C 1
ATOM 751 O O . GLN A 1 100 ? 3.779 8.630 -6.836 1.00 82.38 100 GLN A O 1
ATOM 756 N N . ALA A 1 101 ? 4.168 8.439 -9.029 1.00 85.81 101 ALA A N 1
ATOM 757 C CA . ALA A 1 101 ? 2.946 7.681 -9.290 1.00 85.81 101 ALA A CA 1
ATOM 758 C 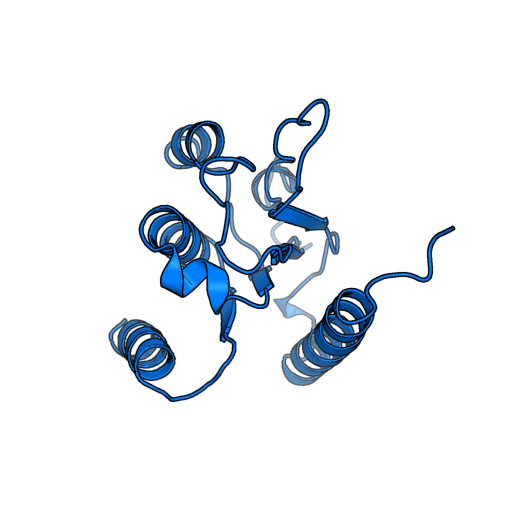C . ALA A 1 101 ? 2.977 6.261 -8.706 1.00 85.81 101 ALA A C 1
ATOM 760 O O . ALA A 1 101 ? 1.932 5.619 -8.618 1.00 85.81 101 ALA A O 1
ATOM 761 N N . GLN A 1 102 ? 4.148 5.764 -8.298 1.00 87.88 102 GLN A N 1
ATOM 762 C CA . GLN A 1 102 ? 4.299 4.480 -7.608 1.00 87.88 102 GLN A CA 1
ATOM 763 C C . GLN A 1 102 ? 4.209 4.612 -6.079 1.00 87.88 102 GLN A C 1
ATOM 765 O O . GLN A 1 102 ? 4.243 3.603 -5.382 1.00 87.88 102 GLN A O 1
ATOM 770 N N . ARG A 1 103 ? 4.112 5.837 -5.547 1.00 91.25 103 ARG A N 1
ATOM 771 C CA . ARG A 1 103 ? 3.999 6.095 -4.107 1.00 91.25 103 ARG A CA 1
ATOM 772 C C . ARG A 1 103 ? 2.537 6.162 -3.696 1.00 91.25 103 ARG A C 1
ATOM 774 O O . ARG A 1 103 ? 1.705 6.682 -4.443 1.00 91.25 103 ARG A O 1
ATOM 781 N N . PHE A 1 104 ? 2.223 5.719 -2.484 1.00 93.75 104 PHE A N 1
ATOM 782 C CA . PHE A 1 104 ? 0.960 6.108 -1.857 1.00 93.75 104 PHE A CA 1
ATOM 783 C C . PHE A 1 104 ? 0.941 7.629 -1.609 1.00 93.75 104 PHE A C 1
ATOM 785 O O . PHE A 1 104 ? 1.986 8.204 -1.284 1.00 93.75 104 PHE A O 1
ATOM 792 N N . PRO A 1 105 ? -0.208 8.304 -1.783 1.00 93.50 105 PRO A N 1
ATOM 793 C CA . PRO A 1 105 ? -0.336 9.703 -1.397 1.00 93.50 105 PRO A CA 1
ATOM 794 C C . PRO A 1 105 ? -0.255 9.833 0.127 1.00 93.50 105 PRO A C 1
ATOM 796 O O . PRO A 1 105 ? -0.644 8.921 0.855 1.00 93.50 105 PRO A O 1
ATOM 799 N N . ILE A 1 106 ? 0.242 10.969 0.615 1.00 93.19 106 ILE A N 1
ATOM 800 C CA . ILE A 1 106 ? 0.209 11.269 2.048 1.00 93.19 106 ILE A CA 1
ATOM 801 C C . ILE A 1 106 ? -1.230 11.670 2.404 1.00 93.19 106 ILE A C 1
ATOM 803 O O . ILE A 1 106 ? -1.733 12.626 1.807 1.00 93.19 106 ILE A O 1
ATOM 807 N N . PRO A 1 107 ? -1.909 10.953 3.318 1.00 92.00 107 PRO A N 1
ATOM 808 C CA . PRO A 1 107 ? -3.254 11.320 3.741 1.00 92.00 107 PRO A CA 1
ATOM 809 C C . PRO A 1 107 ? -3.235 12.689 4.444 1.00 92.00 107 PRO A C 1
ATOM 811 O O . PRO A 1 107 ? -2.232 13.037 5.073 1.00 92.00 107 PRO A O 1
ATOM 814 N N . PRO A 1 108 ? -4.316 13.478 4.342 1.00 89.00 108 PRO A N 1
ATOM 815 C CA . PRO A 1 108 ? -4.394 14.780 4.994 1.00 89.00 108 PRO A CA 1
ATOM 816 C C . PRO A 1 108 ? -4.280 14.652 6.519 1.00 89.00 108 PRO A C 1
ATOM 818 O O . PRO A 1 108 ? -4.838 13.731 7.118 1.00 89.00 108 PRO A O 1
ATOM 821 N N . ASP A 1 109 ? -3.572 15.597 7.145 1.00 83.88 109 ASP A N 1
ATOM 822 C CA . ASP A 1 109 ? -3.465 15.677 8.602 1.00 83.88 109 ASP A CA 1
ATOM 823 C C . ASP A 1 109 ? -4.838 15.927 9.242 1.00 83.88 109 ASP A C 1
ATOM 825 O O . ASP A 1 109 ? -5.646 16.720 8.755 1.00 83.88 109 ASP A O 1
ATOM 829 N N . ILE A 1 110 ? -5.065 15.295 10.391 1.00 82.81 110 ILE A N 1
ATOM 830 C CA . ILE A 1 110 ? -6.246 15.493 11.238 1.00 82.81 110 ILE A CA 1
ATOM 831 C C . ILE A 1 110 ? -5.824 16.227 12.520 1.00 82.81 110 ILE A C 1
ATOM 833 O O . ILE A 1 110 ? -4.860 15.790 13.159 1.00 82.81 110 ILE A O 1
ATOM 837 N N . PRO A 1 111 ? -6.508 17.330 12.905 1.00 68.00 111 PRO A N 1
ATOM 838 C CA . PRO A 1 111 ? -6.051 18.256 13.947 1.00 68.00 111 PRO A CA 1
ATOM 839 C C . PRO A 1 111 ? -5.736 17.597 15.290 1.00 68.00 111 PRO A C 1
ATOM 841 O O . PRO A 1 111 ? -4.749 17.944 15.930 1.00 68.00 111 PRO A O 1
ATOM 844 N N . GLN A 1 112 ? -6.563 16.641 15.713 1.00 64.50 112 GLN A N 1
ATOM 845 C CA . GLN A 1 112 ? -6.375 15.832 16.914 1.00 64.50 112 GLN A CA 1
ATOM 846 C C . GLN A 1 112 ? -7.096 14.508 16.672 1.00 64.50 112 GLN A C 1
ATOM 848 O O . GLN A 1 112 ? -8.322 14.449 16.709 1.00 64.50 112 GLN A O 1
ATOM 853 N N . GLY A 1 113 ? -6.359 13.452 16.337 1.00 67.38 113 GLY A N 1
ATOM 854 C CA . GLY A 1 113 ? -6.992 12.197 15.958 1.00 67.38 113 GLY A CA 1
ATOM 855 C C . GLY A 1 113 ? -6.016 11.059 15.717 1.00 67.38 113 GLY A C 1
ATOM 856 O O . GLY A 1 113 ? -4.796 11.229 15.677 1.00 67.38 113 GLY A O 1
ATOM 857 N N . ARG A 1 114 ? -6.588 9.867 15.575 1.00 76.56 114 ARG A N 1
ATOM 858 C CA . ARG A 1 114 ? -5.868 8.635 15.272 1.00 76.56 114 ARG A CA 1
ATOM 859 C C . ARG A 1 114 ? -5.441 8.624 13.810 1.00 76.56 114 ARG A C 1
ATOM 861 O O . ARG A 1 114 ? -6.246 8.919 12.945 1.00 76.56 114 ARG A O 1
ATOM 868 N N . ARG A 1 115 ? -4.218 8.170 13.531 1.00 87.75 115 ARG A N 1
ATOM 869 C CA . ARG A 1 115 ? -3.690 8.005 12.169 1.00 87.75 115 ARG A CA 1
ATOM 870 C C . ARG A 1 115 ? -3.676 6.520 11.775 1.00 87.75 115 ARG A C 1
ATOM 872 O O . ARG A 1 115 ? -2.661 5.856 11.981 1.00 87.75 115 ARG A O 1
ATOM 879 N N . PRO A 1 116 ? -4.782 5.956 11.250 1.00 89.62 116 PRO A N 1
ATOM 880 C CA . PRO A 1 116 ? -4.838 4.550 10.845 1.00 89.62 116 PRO A CA 1
ATOM 881 C C . PRO A 1 116 ? -4.009 4.250 9.591 1.00 89.62 116 PRO A C 1
ATOM 883 O O . PRO A 1 116 ? -3.742 3.090 9.309 1.00 89.62 116 PRO A O 1
ATOM 886 N N . ILE A 1 117 ? -3.569 5.270 8.854 1.00 93.88 117 ILE A N 1
ATOM 887 C CA . ILE A 1 117 ? -2.712 5.117 7.676 1.00 93.88 117 ILE A CA 1
ATOM 888 C C . ILE A 1 117 ? -1.305 5.572 8.052 1.00 93.88 117 ILE A C 1
ATOM 890 O O . ILE A 1 117 ? -1.116 6.692 8.523 1.00 93.88 117 ILE A O 1
ATOM 894 N N . GLU A 1 118 ? -0.313 4.732 7.791 1.00 93.38 118 GLU A N 1
ATOM 895 C CA . GLU A 1 118 ? 1.095 5.105 7.844 1.00 93.38 118 GLU A CA 1
ATOM 896 C C . GLU A 1 118 ? 1.721 4.876 6.468 1.00 93.38 118 GLU A C 1
ATOM 898 O O . GLU A 1 118 ? 1.767 3.748 5.994 1.00 93.38 118 GLU A O 1
ATOM 903 N N . VAL A 1 119 ? 2.207 5.926 5.807 1.00 95.25 119 VAL A N 1
ATOM 904 C CA . VAL A 1 119 ? 2.832 5.793 4.482 1.00 95.25 119 VAL A CA 1
ATOM 905 C C . VAL A 1 119 ? 4.341 5.656 4.631 1.00 95.25 119 VAL A C 1
ATOM 907 O O . VAL A 1 119 ? 4.987 6.493 5.258 1.00 95.25 119 VAL A O 1
ATOM 910 N N . ILE A 1 120 ? 4.908 4.612 4.028 1.00 95.38 120 ILE A N 1
ATOM 911 C CA . ILE A 1 120 ? 6.345 4.331 4.036 1.00 95.38 120 ILE A CA 1
ATOM 912 C C . ILE A 1 120 ? 6.821 4.209 2.590 1.00 95.38 120 ILE A C 1
ATOM 914 O O . ILE A 1 120 ? 6.312 3.391 1.829 1.00 95.38 120 ILE A O 1
ATOM 918 N N . ASP A 1 121 ? 7.826 4.989 2.212 1.00 93.50 121 ASP A N 1
ATOM 919 C CA . ASP A 1 121 ? 8.483 4.885 0.909 1.00 93.50 121 ASP A CA 1
ATOM 920 C C . ASP A 1 121 ? 9.872 4.264 1.091 1.00 93.50 121 ASP A C 1
ATOM 922 O O . ASP A 1 121 ? 10.734 4.848 1.748 1.00 93.50 121 ASP A O 1
ATOM 926 N N . LEU A 1 122 ? 10.083 3.068 0.535 1.00 92.31 122 LEU A N 1
ATOM 927 C CA . LEU A 1 122 ? 11.384 2.387 0.541 1.00 92.31 122 LEU A CA 1
ATOM 928 C C . LEU A 1 122 ? 12.309 2.879 -0.580 1.00 92.31 122 LEU A C 1
ATOM 930 O O . LEU A 1 122 ? 13.463 2.460 -0.654 1.00 92.31 122 LEU A O 1
ATOM 934 N N . GLY A 1 123 ? 11.827 3.789 -1.428 1.00 89.94 123 GLY A N 1
ATOM 935 C CA . GLY A 1 123 ? 12.605 4.391 -2.491 1.00 89.94 123 GLY A CA 1
ATOM 936 C C . GLY A 1 123 ? 12.793 3.478 -3.708 1.00 89.94 123 GLY A C 1
ATOM 937 O O . GLY A 1 123 ? 12.086 2.476 -3.870 1.00 89.94 123 GLY A O 1
ATOM 938 N N . PRO A 1 124 ? 13.705 3.872 -4.615 1.00 89.38 124 PRO A N 1
ATOM 939 C CA . PRO A 1 124 ? 13.949 3.170 -5.866 1.00 89.38 124 PRO A CA 1
ATOM 940 C C . PRO A 1 124 ? 14.750 1.882 -5.660 1.00 89.38 124 PRO A C 1
ATOM 942 O O . PRO A 1 124 ? 15.819 1.891 -5.052 1.00 89.38 124 PRO A O 1
ATOM 945 N N . LEU A 1 125 ? 14.262 0.786 -6.237 1.00 89.38 125 LEU A N 1
ATOM 946 C CA . LEU A 1 125 ? 14.948 -0.499 -6.335 1.00 89.38 125 LEU A CA 1
ATOM 947 C C . LEU A 1 125 ? 14.784 -1.049 -7.753 1.00 89.38 125 LEU A C 1
ATOM 949 O O . LEU A 1 125 ? 13.696 -0.997 -8.311 1.00 89.38 125 LEU A O 1
ATOM 953 N N . HIS A 1 126 ? 15.847 -1.614 -8.326 1.00 89.25 126 HIS A N 1
ATOM 954 C CA . HIS A 1 126 ? 15.744 -2.355 -9.583 1.00 89.25 126 HIS A CA 1
ATOM 955 C C . HIS A 1 126 ? 15.318 -3.792 -9.272 1.00 89.25 126 HIS A C 1
ATOM 957 O O . HIS A 1 126 ? 16.164 -4.653 -9.020 1.00 89.25 126 HIS A O 1
ATOM 963 N N . LEU A 1 127 ? 14.007 -4.048 -9.232 1.00 87.62 127 LEU A N 1
ATOM 964 C CA . LEU A 1 127 ? 13.471 -5.307 -8.703 1.00 87.62 127 LEU A CA 1
ATOM 965 C C . LEU A 1 127 ? 13.943 -6.527 -9.500 1.00 87.62 127 LEU A C 1
ATOM 967 O O . LEU A 1 127 ? 14.268 -7.553 -8.906 1.00 87.62 127 LEU A O 1
ATOM 971 N N . ALA A 1 128 ? 14.045 -6.399 -10.824 1.00 87.56 128 ALA A N 1
ATOM 972 C CA . ALA A 1 128 ? 14.500 -7.474 -11.705 1.00 87.56 128 ALA A CA 1
ATOM 973 C C . ALA A 1 128 ? 15.981 -7.854 -11.509 1.00 87.56 128 ALA A C 1
ATOM 975 O O . ALA A 1 128 ? 16.365 -8.982 -11.813 1.00 87.56 128 ALA A O 1
ATOM 976 N N . ALA A 1 129 ? 16.811 -6.950 -10.975 1.00 90.06 129 ALA A N 1
ATOM 977 C CA . ALA A 1 129 ? 18.214 -7.233 -10.666 1.00 90.06 129 ALA A CA 1
ATOM 978 C C . ALA A 1 129 ? 18.423 -7.862 -9.278 1.00 90.06 129 ALA A C 1
ATOM 980 O O . ALA A 1 129 ? 19.535 -8.283 -8.954 1.00 90.06 129 ALA A O 1
ATOM 981 N N . LEU A 1 130 ? 17.384 -7.922 -8.441 1.00 88.50 130 LEU A N 1
ATOM 982 C CA . LEU A 1 130 ? 17.468 -8.496 -7.103 1.00 88.50 130 LEU A CA 1
ATOM 983 C C . LEU A 1 130 ? 17.122 -9.986 -7.118 1.00 88.50 130 LEU A C 1
ATOM 985 O O . LEU A 1 130 ? 16.209 -10.436 -7.806 1.00 88.50 130 LEU A O 1
ATOM 989 N N . SER A 1 131 ? 17.804 -10.761 -6.273 1.00 93.00 131 SER A N 1
ATOM 990 C CA . SER A 1 131 ? 17.367 -12.126 -5.973 1.00 93.00 131 SER A CA 1
ATOM 991 C C . SER A 1 131 ? 15.997 -12.085 -5.279 1.00 93.00 131 SER A C 1
ATOM 993 O O . SER A 1 131 ? 15.891 -11.465 -4.212 1.00 93.00 131 SER A O 1
ATOM 995 N N . PRO A 1 132 ? 14.967 -12.784 -5.798 1.00 87.94 132 PRO A N 1
ATOM 996 C CA . PRO A 1 132 ? 13.641 -12.805 -5.179 1.00 87.94 132 PRO A CA 1
ATOM 997 C C . PRO A 1 132 ? 13.668 -13.273 -3.720 1.00 87.94 132 PRO A C 1
ATOM 999 O O . PRO A 1 132 ? 12.940 -12.752 -2.879 1.00 87.94 132 PRO A O 1
ATOM 1002 N N . VAL A 1 133 ? 14.558 -14.217 -3.392 1.00 90.00 133 VAL A N 1
ATOM 1003 C CA . VAL A 1 133 ? 14.729 -14.737 -2.026 1.00 90.00 133 VAL A CA 1
ATOM 1004 C C . VAL A 1 133 ? 15.295 -13.668 -1.093 1.00 90.00 133 VAL A C 1
ATOM 1006 O O . VAL A 1 133 ? 14.847 -13.548 0.047 1.00 90.00 133 VAL A O 1
ATOM 1009 N N . VAL A 1 134 ? 16.270 -12.883 -1.559 1.00 89.75 134 VAL A N 1
ATOM 1010 C CA . VAL A 1 134 ? 16.871 -11.800 -0.765 1.00 89.75 134 VAL A CA 1
ATOM 1011 C C . VAL A 1 134 ? 15.852 -10.692 -0.527 1.00 89.75 134 VAL A C 1
ATOM 1013 O O . VAL A 1 134 ? 15.697 -10.256 0.612 1.00 89.75 134 VAL A O 1
ATOM 1016 N N . LEU A 1 135 ? 15.111 -10.296 -1.565 1.00 88.12 135 LEU A N 1
ATOM 1017 C CA . LEU A 1 135 ? 14.038 -9.310 -1.452 1.00 88.12 135 LEU A CA 1
ATOM 1018 C C . LEU A 1 135 ? 12.967 -9.767 -0.453 1.00 88.12 135 LEU A C 1
ATOM 1020 O O . LEU A 1 135 ? 12.628 -9.025 0.466 1.00 88.12 135 LEU A O 1
ATOM 1024 N N . ALA A 1 136 ? 12.486 -11.006 -0.580 1.00 87.69 136 ALA A N 1
ATOM 1025 C CA . ALA A 1 136 ? 11.486 -11.561 0.325 1.00 87.69 136 ALA A CA 1
ATOM 1026 C C . ALA A 1 136 ? 11.978 -11.585 1.780 1.00 87.69 136 ALA A C 1
ATOM 1028 O O . ALA A 1 136 ? 11.265 -11.143 2.677 1.00 87.69 136 ALA A O 1
ATOM 1029 N N . ARG A 1 137 ? 13.215 -12.037 2.029 1.00 90.31 137 ARG A N 1
ATOM 1030 C CA . ARG A 1 137 ? 13.809 -12.041 3.379 1.00 90.31 137 ARG A CA 1
ATOM 1031 C C . ARG A 1 137 ? 13.952 -10.634 3.951 1.00 90.31 137 ARG A C 1
ATOM 1033 O O . ARG A 1 137 ? 13.633 -10.428 5.119 1.00 90.31 137 ARG A O 1
ATOM 1040 N N . GLY A 1 138 ? 14.402 -9.679 3.138 1.00 91.00 138 GLY A N 1
ATOM 1041 C CA . GLY A 1 138 ? 14.512 -8.277 3.534 1.00 91.00 138 GLY A CA 1
ATOM 1042 C C . GLY A 1 138 ? 13.157 -7.688 3.920 1.00 91.00 138 GLY A C 1
ATOM 1043 O O . GLY A 1 138 ? 13.038 -7.069 4.973 1.00 91.00 138 GLY A O 1
ATOM 1044 N N . LEU A 1 139 ? 12.119 -7.956 3.122 1.00 90.00 139 LEU A N 1
ATOM 1045 C CA . LEU A 1 139 ? 10.753 -7.519 3.413 1.00 90.00 139 LEU A CA 1
ATOM 1046 C C . LEU A 1 139 ? 10.195 -8.166 4.678 1.00 90.00 139 LEU A C 1
ATOM 1048 O O . LEU A 1 139 ? 9.622 -7.466 5.505 1.00 90.00 139 LEU A O 1
ATOM 1052 N N . VAL A 1 140 ? 10.399 -9.470 4.871 1.00 90.31 140 VAL A N 1
ATOM 1053 C CA . VAL A 1 140 ? 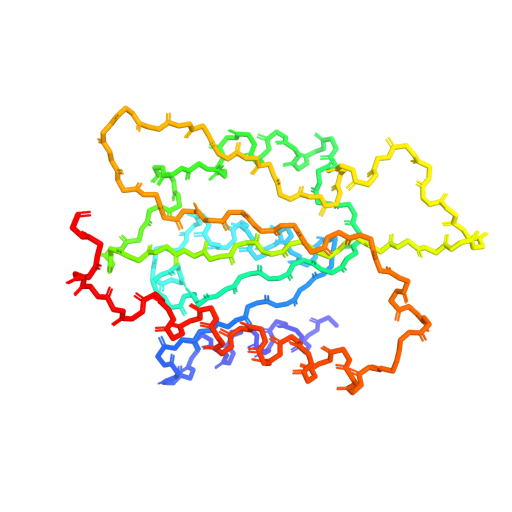9.975 -10.166 6.095 1.00 90.31 140 VAL A CA 1
ATOM 1054 C C . VAL A 1 140 ? 10.658 -9.570 7.324 1.00 90.31 140 VAL A C 1
ATOM 1056 O O . VAL A 1 140 ? 9.982 -9.272 8.306 1.00 90.31 140 VAL A O 1
ATOM 1059 N N . LEU A 1 141 ? 11.975 -9.344 7.271 1.00 92.06 141 LEU A N 1
ATOM 1060 C CA . LEU A 1 141 ? 12.718 -8.740 8.377 1.00 92.06 141 LEU A CA 1
ATOM 1061 C C . LEU A 1 141 ? 12.230 -7.315 8.667 1.00 92.06 141 LEU A C 1
ATOM 1063 O O . LEU A 1 141 ? 11.983 -6.971 9.822 1.00 92.06 141 LEU A O 1
ATOM 1067 N N . PHE A 1 142 ? 12.048 -6.504 7.624 1.00 92.00 142 PHE A N 1
ATOM 1068 C CA . PHE A 1 142 ? 11.522 -5.149 7.749 1.00 92.00 142 PHE A CA 1
ATOM 1069 C C . PHE A 1 142 ? 10.134 -5.145 8.398 1.00 92.00 142 PHE A C 1
ATOM 1071 O O . PHE A 1 142 ? 9.915 -4.443 9.385 1.00 92.00 142 PHE A O 1
ATOM 1078 N N . LEU A 1 143 ? 9.213 -5.970 7.895 1.00 90.50 143 LEU A N 1
ATOM 1079 C CA . LEU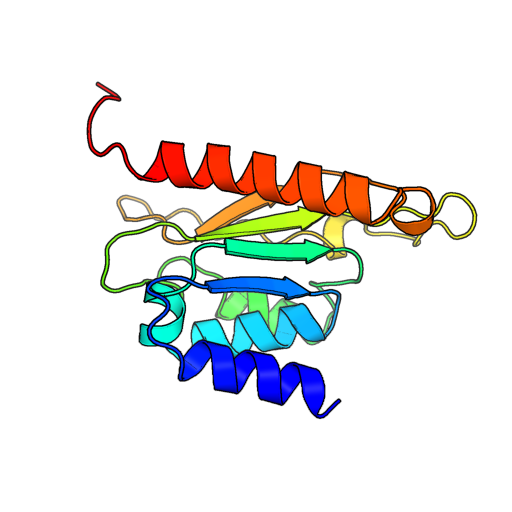 A 1 143 ? 7.862 -6.098 8.435 1.00 90.50 143 LEU A CA 1
ATOM 1080 C C . LEU A 1 143 ? 7.883 -6.579 9.889 1.00 90.50 143 LEU A C 1
ATOM 1082 O O . LEU A 1 143 ? 7.179 -6.008 10.714 1.00 90.50 143 LEU A O 1
ATOM 1086 N N . ALA A 1 144 ? 8.721 -7.555 10.241 1.00 88.44 144 ALA A N 1
ATOM 1087 C CA . ALA A 1 144 ? 8.849 -8.031 11.619 1.00 88.44 144 ALA A CA 1
ATOM 1088 C C . ALA A 1 144 ? 9.311 -6.918 12.576 1.00 88.44 144 ALA A C 1
ATOM 1090 O O . ALA A 1 144 ? 8.726 -6.727 13.647 1.00 88.44 144 ALA A O 1
ATOM 1091 N N . ILE A 1 145 ? 10.313 -6.128 12.175 1.00 89.31 145 ILE A N 1
ATOM 1092 C CA . ILE A 1 145 ? 10.798 -4.985 12.962 1.00 89.31 145 ILE A CA 1
ATOM 1093 C C . ILE A 1 145 ? 9.682 -3.944 13.121 1.00 89.31 145 ILE A C 1
ATOM 1095 O O . ILE A 1 145 ? 9.393 -3.502 14.232 1.00 89.31 145 ILE A O 1
ATOM 1099 N N . ARG A 1 146 ? 8.999 -3.588 12.031 1.00 88.06 146 ARG A N 1
ATOM 1100 C CA . ARG A 1 146 ? 7.917 -2.595 12.050 1.00 88.06 146 ARG A CA 1
ATOM 1101 C C . ARG A 1 146 ? 6.735 -3.033 12.909 1.00 88.06 146 ARG A C 1
ATOM 1103 O O . ARG A 1 146 ? 6.326 -2.291 13.799 1.00 88.06 146 ARG A O 1
ATOM 1110 N N . LEU A 1 147 ? 6.231 -4.244 12.702 1.00 83.75 147 LEU A N 1
ATOM 1111 C CA . LEU A 1 147 ? 5.095 -4.776 13.452 1.00 83.75 147 LEU A CA 1
ATOM 1112 C C . LEU A 1 147 ? 5.418 -4.948 14.943 1.00 83.75 147 LEU A C 1
ATOM 1114 O O . LEU A 1 147 ? 4.552 -4.697 15.779 1.00 83.75 147 LEU A O 1
ATOM 1118 N N . SER A 1 148 ? 6.661 -5.296 15.299 1.00 83.12 148 SER A N 1
ATOM 1119 C CA . SER A 1 148 ? 7.066 -5.364 16.712 1.00 83.12 148 SER A CA 1
ATOM 1120 C C . SER A 1 148 ? 7.103 -3.983 17.381 1.00 83.12 148 SER A C 1
ATOM 1122 O O . SER A 1 148 ? 6.722 -3.860 18.546 1.00 83.12 148 SER A O 1
ATOM 1124 N N . SER A 1 149 ? 7.474 -2.925 16.647 1.00 80.62 149 SER A N 1
ATOM 1125 C CA . SER A 1 149 ? 7.454 -1.545 17.162 1.00 80.62 149 SER A CA 1
ATOM 1126 C C . SER A 1 149 ? 6.045 -0.997 17.415 1.00 80.62 149 SER A C 1
ATOM 1128 O O . SER A 1 149 ? 5.853 -0.217 18.343 1.00 80.62 149 SER A O 1
ATOM 1130 N N . GLN A 1 150 ? 5.045 -1.450 16.653 1.00 73.50 150 GLN A N 1
ATOM 1131 C CA . GLN A 1 150 ? 3.648 -1.032 16.818 1.00 73.50 150 GLN A CA 1
ATOM 1132 C C . GLN A 1 150 ? 2.969 -1.689 18.036 1.00 73.50 150 GLN A C 1
ATOM 1134 O O . GLN A 1 150 ? 1.938 -1.216 18.507 1.00 73.50 150 GLN A O 1
ATOM 1139 N N . GLY A 1 151 ? 3.544 -2.777 18.561 1.00 61.16 151 GLY A N 1
ATOM 1140 C CA . GLY A 1 151 ? 3.025 -3.531 19.705 1.00 61.16 151 GLY A CA 1
ATOM 1141 C C . GLY A 1 151 ? 3.389 -2.969 21.083 1.00 61.16 151 GLY A C 1
ATOM 1142 O O . GLY A 1 151 ? 3.028 -3.582 22.084 1.00 61.16 151 GLY A O 1
ATOM 1143 N N . ARG A 1 152 ? 4.104 -1.837 21.166 1.00 55.88 152 ARG A N 1
ATOM 1144 C CA . ARG A 1 152 ? 4.453 -1.179 22.437 1.00 55.88 152 ARG A CA 1
ATOM 1145 C C . ARG A 1 152 ? 3.581 0.059 22.671 1.00 55.88 152 ARG A C 1
ATOM 1147 O O . ARG A 1 152 ? 4.001 1.165 22.335 1.00 55.88 152 ARG A O 1
ATOM 1154 N N . PRO A 1 153 ? 2.385 -0.083 23.265 1.00 49.19 153 PRO A N 1
ATOM 1155 C CA . PRO A 1 153 ? 1.673 1.072 23.784 1.00 49.19 153 PRO A CA 1
ATOM 1156 C C . PRO A 1 153 ? 2.445 1.616 25.001 1.00 49.19 153 PRO A C 1
ATOM 1158 O O . PRO A 1 153 ? 2.529 0.946 26.025 1.00 49.19 153 PRO A O 1
ATOM 1161 N N . GLY A 1 154 ? 3.020 2.819 24.890 1.00 49.44 154 GLY A N 1
ATOM 1162 C CA . GLY A 1 154 ? 3.379 3.635 26.061 1.00 49.44 154 GLY A CA 1
ATOM 1163 C C . GLY A 1 154 ? 4.842 3.677 26.526 1.00 49.44 154 GLY A C 1
ATOM 1164 O O . GLY A 1 154 ? 5.087 3.524 27.716 1.00 49.44 154 GLY A O 1
ATOM 1165 N N . LEU A 1 155 ? 5.814 3.957 25.647 1.00 44.72 155 LEU A N 1
ATOM 1166 C CA . LEU A 1 155 ? 7.161 4.399 26.081 1.00 44.72 155 LEU A CA 1
ATOM 1167 C C . LEU A 1 155 ? 7.694 5.637 25.334 1.00 44.72 155 LEU A C 1
ATOM 1169 O O . LEU A 1 155 ? 8.890 5.911 25.370 1.00 44.72 155 LEU A O 1
ATOM 1173 N N . ALA A 1 156 ? 6.825 6.396 24.671 1.00 41.06 156 ALA A N 1
ATOM 1174 C CA . ALA A 1 156 ? 7.140 7.769 24.292 1.00 41.06 156 ALA A CA 1
ATOM 1175 C C . ALA A 1 156 ? 6.473 8.674 25.334 1.00 41.06 156 ALA A C 1
ATOM 1177 O O . ALA A 1 156 ? 5.251 8.829 25.317 1.00 41.06 156 ALA A O 1
ATOM 1178 N N . GLY A 1 157 ? 7.276 9.119 26.304 1.00 38.25 157 GLY A N 1
ATOM 1179 C CA . GLY A 1 157 ? 6.940 10.238 27.183 1.00 38.25 157 GLY A CA 1
ATOM 1180 C C . GLY A 1 157 ? 7.065 11.574 26.467 1.00 38.25 157 GLY A C 1
ATOM 1181 O O . GLY A 1 157 ? 7.638 11.595 25.353 1.00 38.25 157 GLY A O 1
#

Radius of gyration: 15.94 Å; chains: 1; bounding box: 34×37×46 Å

Sequence (157 aa):
MTALITAVDAGLEADSDRVVFLGAGRAVQRVLAALADSPGLRDRTAAVVSSGGAIQVDGFRRWLDAHFNHDVMDTELRRSIPFISIIDVDPAAPLARSWQAQRFPIPPDIPQGRRPIEVIDLGPLHLAALSPVVLARGLVLFLAIRLSSQGRPGLAG

Foldseek 3Di:
DVVVVVVVVVVVVDPQQADEAEEEAVRLLVVLVVLLVDQVNLNRYQEYEYEEYFCCDPVSVVVCLVQVAQVSNPHPVLAAYEYEFEQAADPVCGPPDDSVRRFRDDHDDDPDDRRNYDGHYPYYDNVVPDDPVVVVVVVVVVSVVVSVVRPDPDDPD